Protein AF-A0AB37XQC9-F1 (afdb_monomer)

Foldseek 3Di:
DVVVPQPAPPKDWADDPDPPDDIDIDHDDDQPVVVDDDDDDQDPPPLLVLLQVQKDFLVRCCSRHVDDSVVVVVVLVVCVVVVQWDWDDDPVHIMIGGPDHHDDDD

Solvent-accessible surface area (backbone atoms only — not comparable to full-atom values): 6743 Å² total; per-residue (Å²): 92,79,92,72,70,59,88,58,83,57,63,50,76,47,73,57,93,51,86,87,52,82,60,51,77,46,78,52,92,72,66,72,76,80,78,55,89,88,74,83,73,81,71,71,57,68,68,58,46,39,20,54,62,37,56,45,44,61,67,59,50,40,66,69,65,70,51,59,67,71,58,51,52,51,54,53,51,53,39,37,75,69,61,44,33,43,83,45,83,51,98,91,45,59,33,42,32,37,68,51,77,72,57,80,83,129

Sequence (106 aa):
AREMEIEQAPSLVFFSEDVHEEGLKVEGLYPYHIYTPIEKNLPPKLETYIQQQQLVTMEELLTIYEWPEKLLNKELKKLAIQQKIEKLKYPDGDFWKSKMPKIKSK

Mean predicted aligned error: 8.2 Å

Structure (mmCIF, N/CA/C/O backbone):
data_AF-A0AB37XQC9-F1
#
_entry.id   AF-A0AB37XQC9-F1
#
loop_
_atom_site.group_PDB
_atom_site.id
_atom_site.type_symbol
_atom_site.label_atom_id
_atom_site.label_alt_id
_atom_site.label_comp_id
_atom_site.label_asym_id
_atom_site.label_entity_id
_atom_site.label_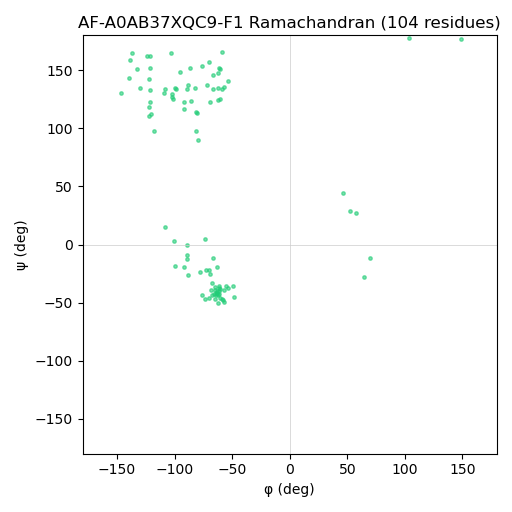seq_id
_atom_site.pdbx_PDB_ins_code
_atom_site.Cartn_x
_atom_site.Cartn_y
_atom_site.Cartn_z
_atom_site.occupancy
_atom_site.B_iso_or_equiv
_atom_site.auth_seq_id
_atom_site.auth_comp_id
_atom_site.auth_asym_id
_atom_site.auth_atom_id
_atom_site.pdbx_PDB_model_num
ATOM 1 N N . ALA A 1 1 ? 17.678 13.476 -19.747 1.00 63.25 1 ALA A N 1
ATOM 2 C CA . ALA A 1 1 ? 16.644 13.368 -20.800 1.00 63.25 1 ALA A CA 1
ATOM 3 C C . ALA A 1 1 ? 17.272 13.341 -22.188 1.00 63.25 1 ALA A C 1
ATOM 5 O O . ALA A 1 1 ? 17.227 12.295 -22.808 1.00 63.25 1 ALA A O 1
ATOM 6 N N . ARG A 1 2 ? 17.922 14.426 -22.644 1.00 76.94 2 ARG A N 1
ATOM 7 C CA . ARG A 1 2 ? 18.534 14.493 -23.987 1.00 76.94 2 ARG A CA 1
ATOM 8 C C . ARG A 1 2 ? 19.648 13.463 -24.229 1.00 76.94 2 ARG A C 1
ATOM 10 O O . ARG A 1 2 ? 19.725 12.919 -25.312 1.00 76.94 2 ARG A O 1
ATOM 17 N N . GLU A 1 3 ? 20.459 13.182 -23.212 1.00 78.56 3 GLU A N 1
ATOM 18 C CA . GLU A 1 3 ? 21.549 12.190 -23.263 1.00 78.56 3 GLU A CA 1
ATOM 19 C C . GLU A 1 3 ? 21.060 10.732 -23.325 1.00 78.56 3 GLU A C 1
ATOM 21 O O . GLU A 1 3 ? 21.780 9.868 -23.793 1.00 78.56 3 GLU A O 1
ATOM 26 N N . MET A 1 4 ? 19.822 10.468 -22.892 1.00 79.12 4 MET A N 1
ATOM 27 C CA . MET A 1 4 ? 19.174 9.148 -22.959 1.00 79.12 4 MET A CA 1
ATOM 28 C C . MET A 1 4 ? 18.054 9.113 -24.011 1.00 79.12 4 MET A C 1
ATOM 30 O O . MET A 1 4 ? 17.186 8.246 -23.953 1.00 79.12 4 MET A O 1
ATOM 34 N N . GLU A 1 5 ? 18.024 10.109 -24.906 1.00 82.62 5 GLU A N 1
ATOM 35 C CA . GLU A 1 5 ? 17.041 10.250 -25.991 1.00 82.62 5 GLU A CA 1
ATOM 36 C C . GLU A 1 5 ? 15.589 10.016 -25.538 1.00 82.62 5 GLU A C 1
ATOM 38 O O . GLU A 1 5 ? 14.831 9.278 -26.161 1.00 82.62 5 GLU A O 1
ATOM 43 N N . ILE A 1 6 ? 15.206 10.593 -24.394 1.00 81.75 6 ILE A N 1
ATOM 44 C CA . ILE A 1 6 ? 13.841 10.474 -23.864 1.00 81.75 6 ILE A CA 1
ATOM 45 C C . ILE A 1 6 ? 12.942 11.470 -24.601 1.00 81.75 6 ILE A C 1
ATOM 47 O O . ILE A 1 6 ? 13.093 12.681 -24.406 1.00 81.75 6 ILE A O 1
ATOM 51 N N . GLU A 1 7 ? 11.995 10.966 -25.394 1.00 85.25 7 GLU A N 1
ATOM 52 C CA . GLU A 1 7 ? 11.051 11.797 -26.162 1.00 85.25 7 GLU A CA 1
ATOM 53 C C . GLU A 1 7 ? 9.671 11.917 -25.495 1.00 85.25 7 GLU A C 1
ATOM 55 O O . GLU A 1 7 ? 8.917 12.848 -25.781 1.00 85.25 7 GLU A O 1
ATOM 60 N N . GLN A 1 8 ? 9.347 11.006 -24.570 1.00 80.25 8 GLN A N 1
ATOM 61 C CA . GLN A 1 8 ? 8.036 10.914 -23.918 1.00 80.25 8 GLN A CA 1
ATOM 62 C C . GLN A 1 8 ? 8.158 10.763 -22.394 1.00 80.25 8 GLN A C 1
ATOM 64 O O . GLN A 1 8 ? 9.131 10.210 -21.879 1.00 80.25 8 GLN A O 1
ATOM 69 N N . ALA A 1 9 ? 7.163 11.254 -21.650 1.00 81.06 9 ALA A N 1
ATOM 70 C CA . ALA A 1 9 ? 7.076 11.115 -20.195 1.00 81.06 9 ALA A CA 1
ATOM 71 C C . ALA A 1 9 ? 5.767 10.406 -19.794 1.00 81.06 9 ALA A C 1
ATOM 73 O O . ALA A 1 9 ? 4.728 10.706 -20.385 1.00 81.06 9 ALA A O 1
ATOM 74 N N . PRO A 1 10 ? 5.775 9.531 -18.769 1.00 87.19 10 PRO A N 1
ATOM 75 C 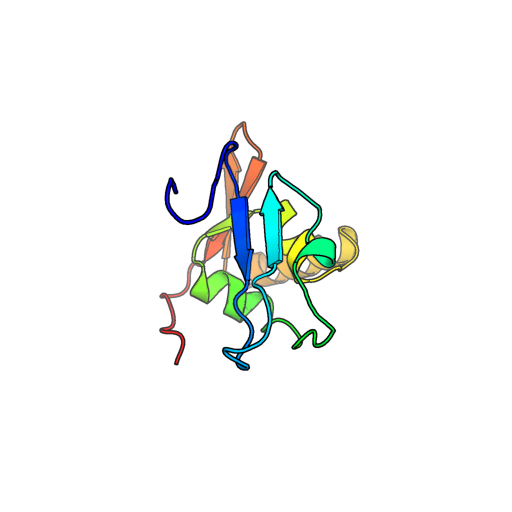CA . PRO A 1 10 ? 6.934 9.074 -17.993 1.00 87.19 10 PRO A CA 1
ATOM 76 C C . PRO A 1 10 ? 7.797 8.053 -18.759 1.00 87.19 10 PRO A C 1
ATOM 78 O O . PRO A 1 10 ? 7.290 7.341 -19.619 1.00 87.19 10 PRO A O 1
ATOM 81 N N . SER A 1 11 ? 9.089 7.973 -18.426 1.00 84.38 11 SER A N 1
ATOM 82 C CA . SER A 1 11 ? 10.040 7.011 -19.008 1.00 84.38 11 SER A CA 1
ATOM 83 C C . SER A 1 11 ? 10.979 6.453 -17.939 1.00 84.38 11 SER A C 1
ATOM 85 O O . SER A 1 11 ? 11.390 7.191 -17.040 1.00 84.38 11 SER A O 1
ATOM 87 N N . LEU A 1 12 ? 11.323 5.167 -18.048 1.00 83.81 12 LEU A N 1
ATOM 88 C CA . LEU A 1 12 ? 12.232 4.452 -17.150 1.00 83.81 12 LEU A CA 1
ATOM 89 C C . LEU A 1 12 ? 13.419 3.894 -17.945 1.00 83.81 12 LEU A C 1
ATOM 91 O O . LEU A 1 12 ? 13.227 3.290 -18.998 1.00 83.81 12 LEU A O 1
ATOM 95 N N . VAL A 1 13 ? 14.638 4.096 -17.445 1.00 85.06 13 VAL A N 1
ATOM 96 C CA . VAL A 1 13 ? 15.875 3.596 -18.063 1.00 85.06 13 VAL A CA 1
ATOM 97 C C . VAL A 1 13 ? 16.586 2.692 -17.059 1.00 85.06 13 VAL A C 1
ATOM 99 O O . VAL A 1 13 ? 16.867 3.123 -15.941 1.00 85.06 13 VAL A O 1
ATOM 102 N N . PHE A 1 14 ? 16.844 1.445 -17.448 1.00 82.38 14 PHE A N 1
ATOM 103 C CA . PHE A 1 14 ? 17.585 0.458 -16.668 1.00 82.38 14 PHE A CA 1
ATOM 104 C C . PHE A 1 14 ? 19.027 0.389 -17.169 1.00 82.38 14 PHE A C 1
ATOM 106 O O . PHE A 1 14 ? 19.261 0.301 -18.373 1.00 82.38 14 PHE A O 1
ATO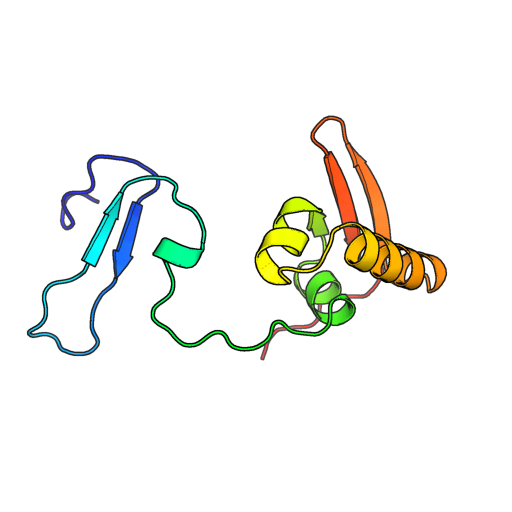M 113 N N . PHE A 1 15 ? 19.983 0.380 -16.245 1.00 81.62 15 PHE A N 1
ATOM 114 C CA . PHE A 1 15 ? 21.394 0.132 -16.536 1.00 81.62 15 PHE A CA 1
ATOM 115 C C . PHE A 1 15 ? 21.769 -1.242 -15.994 1.00 81.62 15 PHE A C 1
ATOM 117 O O . PHE A 1 15 ? 21.402 -1.565 -14.863 1.00 81.62 15 PHE A O 1
ATOM 124 N N . SER A 1 16 ? 22.464 -2.040 -16.803 1.00 76.19 16 SER A N 1
ATOM 125 C CA . SER A 1 16 ? 23.057 -3.295 -16.340 1.00 76.19 16 SER A CA 1
ATOM 126 C C . SER A 1 16 ? 24.232 -3.009 -15.399 1.00 76.19 16 SER A C 1
ATOM 128 O O . SER A 1 16 ? 24.827 -1.929 -15.438 1.00 76.19 16 SER A O 1
ATOM 130 N N . GLU A 1 17 ? 24.565 -3.977 -14.545 1.00 78.56 17 GLU A N 1
ATOM 131 C CA . GLU A 1 17 ? 25.820 -3.942 -13.781 1.00 78.56 17 GLU A CA 1
ATOM 132 C C . GLU A 1 17 ? 27.037 -4.149 -14.699 1.00 78.56 17 GLU A C 1
ATOM 134 O O . GLU A 1 17 ? 28.130 -3.673 -14.384 1.00 78.56 17 GLU A O 1
ATOM 139 N N . ASP A 1 18 ? 26.849 -4.813 -15.846 1.00 81.00 18 ASP A N 1
ATOM 140 C CA . ASP A 1 18 ? 27.867 -4.910 -16.887 1.00 81.00 18 ASP A CA 1
ATOM 141 C C . ASP A 1 18 ? 27.871 -3.638 -17.746 1.00 81.00 18 ASP A C 1
ATOM 143 O O . ASP A 1 18 ? 26.930 -3.343 -18.482 1.00 81.00 18 ASP A O 1
ATOM 147 N N . VAL A 1 19 ? 28.971 -2.887 -17.676 1.00 77.69 19 VAL A N 1
ATOM 148 C CA . VAL A 1 19 ? 29.186 -1.644 -18.436 1.00 77.69 19 VAL A CA 1
ATOM 149 C C . VAL A 1 19 ? 29.291 -1.860 -19.949 1.00 77.69 19 VAL A C 1
ATOM 151 O O . VAL A 1 19 ? 29.295 -0.886 -20.704 1.00 77.69 19 VAL A O 1
ATOM 154 N N . HIS A 1 20 ? 29.420 -3.110 -20.396 1.00 81.12 20 HIS A N 1
ATOM 155 C CA . HIS A 1 20 ? 29.424 -3.477 -21.808 1.00 81.12 20 HIS A CA 1
ATOM 156 C C . HIS A 1 20 ? 28.024 -3.772 -22.359 1.00 81.12 20 HIS A C 1
ATOM 158 O O . HIS A 1 20 ? 27.873 -3.852 -23.580 1.00 81.12 20 HIS A O 1
ATOM 164 N N . GLU A 1 21 ? 27.012 -3.914 -21.500 1.00 80.69 21 GLU A N 1
ATOM 165 C CA . GLU A 1 21 ? 25.625 -4.097 -21.921 1.00 80.69 21 GLU A CA 1
ATOM 166 C C . GLU A 1 21 ? 24.914 -2.752 -22.111 1.00 80.69 21 GLU A C 1
ATOM 168 O O . GLU A 1 21 ? 25.042 -1.817 -21.318 1.00 80.69 21 GLU A O 1
ATOM 173 N N . GLU A 1 22 ? 24.135 -2.655 -23.188 1.00 77.56 22 GLU A N 1
ATOM 174 C CA . GLU A 1 22 ? 23.337 -1.469 -23.483 1.00 77.56 22 GLU A CA 1
ATOM 175 C C . GLU A 1 22 ? 22.149 -1.365 -22.510 1.00 77.56 22 GLU A C 1
ATOM 177 O O . GLU A 1 22 ? 21.489 -2.356 -22.192 1.00 77.56 22 GLU A O 1
ATOM 182 N N . GLY A 1 23 ? 21.877 -0.153 -22.015 1.00 74.75 23 GLY A N 1
ATOM 183 C CA . GLY A 1 23 ? 20.769 0.093 -21.093 1.00 74.75 23 GLY A CA 1
ATOM 184 C C . GLY A 1 23 ? 19.399 -0.113 -21.752 1.00 74.75 23 GLY A C 1
ATOM 185 O O . GLY A 1 23 ? 19.198 0.201 -22.923 1.00 74.75 23 GLY A O 1
ATOM 186 N N . LEU A 1 24 ? 18.420 -0.596 -20.986 1.00 83.06 24 LEU A N 1
ATOM 187 C CA . LEU A 1 24 ? 17.051 -0.811 -21.463 1.00 83.06 24 LEU A CA 1
ATOM 188 C C . LEU A 1 24 ? 16.188 0.431 -21.195 1.00 83.06 24 LEU A C 1
ATOM 190 O O . LEU A 1 24 ? 16.019 0.830 -20.043 1.00 83.06 24 LEU A O 1
ATOM 194 N N . LYS A 1 25 ? 15.579 1.015 -22.235 1.00 84.38 25 LYS A N 1
ATOM 195 C CA . LYS A 1 25 ? 14.621 2.133 -22.121 1.00 84.38 25 LYS A CA 1
ATOM 196 C C . LYS A 1 25 ? 13.177 1.646 -22.281 1.00 84.38 25 LYS A C 1
ATOM 198 O O . LYS A 1 25 ? 12.847 0.991 -23.266 1.00 84.38 25 LYS A O 1
ATOM 203 N N . VAL A 1 26 ? 12.304 2.030 -21.351 1.00 82.00 26 VAL A N 1
ATOM 204 C CA . VAL A 1 26 ? 10.852 1.806 -21.408 1.00 82.00 26 VAL A CA 1
ATOM 205 C C . VAL A 1 26 ? 10.139 3.158 -21.367 1.00 82.00 26 VAL A C 1
ATOM 207 O O . VAL A 1 26 ? 10.172 3.850 -20.349 1.00 82.00 26 VAL A O 1
ATOM 210 N N . GLU A 1 27 ? 9.492 3.537 -22.472 1.00 83.75 27 GLU A N 1
ATOM 211 C CA . GLU A 1 27 ? 8.754 4.804 -22.597 1.00 83.75 27 GLU A CA 1
ATOM 212 C C . GLU A 1 27 ? 7.241 4.594 -22.464 1.00 83.75 27 GLU A C 1
ATOM 214 O O . GLU A 1 27 ? 6.652 3.800 -23.202 1.00 83.75 27 GLU A O 1
ATOM 219 N N . GLY A 1 28 ? 6.603 5.341 -21.561 1.00 81.69 28 GLY A N 1
ATOM 220 C CA . GLY A 1 28 ? 5.166 5.278 -21.302 1.00 81.69 28 GLY A CA 1
ATOM 221 C C . GLY A 1 28 ? 4.786 4.526 -20.020 1.00 81.69 28 GLY A C 1
ATOM 222 O O . GLY A 1 28 ? 5.626 4.010 -19.278 1.00 81.69 28 GLY A O 1
ATOM 223 N N . LEU A 1 29 ? 3.479 4.501 -19.746 1.00 82.38 29 LEU A N 1
ATOM 224 C CA . LEU A 1 29 ? 2.880 3.825 -18.594 1.00 82.38 29 LEU A CA 1
ATOM 225 C C . LEU A 1 29 ? 2.479 2.398 -18.968 1.00 82.38 29 LEU A C 1
ATOM 227 O O . LEU A 1 29 ? 1.576 2.199 -19.780 1.00 82.38 29 LEU A O 1
ATOM 231 N N . TYR A 1 30 ? 3.107 1.416 -18.329 1.00 82.38 30 TYR A N 1
ATOM 232 C CA . TYR A 1 30 ? 2.790 0.003 -18.504 1.00 82.38 30 TYR A CA 1
ATOM 233 C C . TYR A 1 30 ? 2.397 -0.654 -17.179 1.00 82.38 30 TYR A C 1
ATOM 235 O O . TYR A 1 30 ? 2.676 -0.124 -16.103 1.00 82.38 30 TYR A O 1
ATOM 243 N N . PRO A 1 31 ? 1.744 -1.825 -17.222 1.00 78.12 31 PRO A N 1
ATOM 244 C CA . PRO A 1 31 ? 1.504 -2.606 -16.019 1.00 78.12 31 PRO A CA 1
ATOM 245 C C . PRO A 1 31 ? 2.815 -3.020 -15.334 1.00 78.12 31 PRO A C 1
ATOM 247 O O . PRO A 1 31 ? 3.827 -3.263 -15.990 1.00 78.12 31 PRO A O 1
ATOM 250 N N . TYR A 1 32 ? 2.765 -3.191 -14.010 1.00 75.62 32 TYR A N 1
ATOM 251 C CA . TYR A 1 32 ? 3.930 -3.475 -13.158 1.00 75.62 32 TYR A CA 1
ATOM 252 C C . TYR A 1 32 ? 4.842 -4.616 -13.653 1.00 75.62 32 TYR A C 1
ATOM 254 O O . TYR A 1 32 ? 6.063 -4.535 -13.530 1.00 75.62 32 TYR A O 1
ATOM 262 N N . HIS A 1 33 ? 4.267 -5.666 -14.248 1.00 72.75 33 HIS A N 1
ATOM 263 C CA . HIS A 1 33 ? 5.020 -6.833 -14.717 1.00 72.75 33 HIS A CA 1
ATOM 264 C C . HIS A 1 33 ? 6.030 -6.517 -15.833 1.00 72.75 33 HIS A C 1
ATOM 266 O O . HIS A 1 33 ? 6.963 -7.286 -16.026 1.00 72.75 33 HIS A O 1
ATOM 272 N N . ILE A 1 34 ? 5.879 -5.395 -16.544 1.00 76.50 34 ILE A N 1
ATOM 273 C CA . ILE A 1 34 ? 6.844 -4.952 -17.562 1.00 76.50 34 ILE A CA 1
ATOM 274 C C . ILE A 1 34 ? 8.138 -4.421 -16.922 1.00 76.50 34 ILE A C 1
ATOM 276 O O . ILE A 1 34 ? 9.189 -4.437 -17.554 1.00 76.50 34 ILE A O 1
ATOM 280 N N . TYR A 1 35 ? 8.092 -3.998 -15.656 1.00 72.69 35 TYR A N 1
ATOM 281 C CA . TYR A 1 35 ? 9.216 -3.346 -14.978 1.00 72.69 35 TYR A CA 1
ATOM 282 C C . TYR A 1 35 ? 10.028 -4.264 -14.051 1.00 72.69 35 TYR A C 1
ATOM 284 O O . TYR A 1 35 ? 10.931 -3.778 -13.374 1.00 72.69 35 TYR A O 1
ATOM 292 N N . THR A 1 36 ? 9.719 -5.563 -13.959 1.00 66.19 36 THR A N 1
ATOM 293 C CA . THR A 1 36 ? 10.348 -6.460 -12.971 1.00 66.19 36 THR A CA 1
ATOM 294 C C . THR A 1 36 ? 11.050 -7.666 -13.601 1.00 66.19 36 THR A C 1
ATOM 296 O O . THR A 1 36 ? 10.382 -8.595 -14.059 1.00 66.19 36 THR A O 1
ATOM 299 N N . PRO A 1 37 ? 12.398 -7.724 -13.563 1.00 57.12 37 PRO A N 1
ATOM 300 C CA . PRO A 1 37 ? 13.135 -8.933 -13.888 1.00 57.12 37 PRO A CA 1
ATOM 301 C C . PRO A 1 37 ? 13.111 -9.893 -12.679 1.00 57.12 37 PRO A C 1
ATOM 303 O O . PRO A 1 37 ? 13.945 -9.856 -11.787 1.00 57.12 37 PRO A O 1
ATOM 306 N N . ILE A 1 38 ? 12.097 -10.757 -12.652 1.00 59.78 38 ILE A N 1
ATOM 307 C CA . ILE A 1 38 ? 12.139 -12.151 -12.162 1.00 59.78 38 ILE A CA 1
ATOM 308 C C . ILE A 1 38 ? 12.300 -12.441 -10.639 1.00 59.78 38 ILE A C 1
ATOM 310 O O . ILE A 1 38 ? 11.932 -13.543 -10.240 1.00 59.78 38 ILE A O 1
ATOM 314 N N . GLU A 1 39 ? 12.632 -11.517 -9.729 1.00 56.56 39 GLU A N 1
ATOM 315 C CA . GLU A 1 39 ? 12.579 -11.811 -8.268 1.00 56.56 39 GLU A CA 1
ATOM 316 C C . GLU A 1 39 ? 11.591 -10.930 -7.480 1.00 56.56 39 GLU A C 1
ATOM 318 O O . GLU A 1 39 ? 11.885 -9.811 -7.059 1.00 56.56 39 GLU A O 1
ATOM 323 N N . LYS A 1 40 ? 10.382 -11.460 -7.234 1.00 62.94 40 LYS A N 1
ATOM 324 C CA . LYS A 1 40 ? 9.384 -10.838 -6.348 1.00 62.94 40 LYS A CA 1
ATOM 325 C C . LYS A 1 40 ? 9.704 -11.170 -4.887 1.00 62.94 40 LYS A C 1
ATOM 327 O O . LYS A 1 40 ? 9.306 -12.220 -4.383 1.00 62.94 40 LYS A O 1
ATOM 332 N N . ASN A 1 41 ? 10.366 -10.262 -4.173 1.00 74.44 41 ASN A N 1
ATOM 333 C CA . ASN A 1 41 ? 10.358 -10.316 -2.711 1.00 74.44 41 ASN A CA 1
ATOM 334 C C . ASN A 1 41 ? 8.921 -10.128 -2.207 1.00 74.44 41 ASN A C 1
ATOM 336 O O . ASN A 1 41 ? 8.203 -9.247 -2.683 1.00 74.44 41 ASN A O 1
ATOM 340 N N . LEU A 1 42 ? 8.492 -10.953 -1.246 1.00 81.44 42 LEU A N 1
ATOM 341 C CA . LEU A 1 42 ? 7.158 -10.814 -0.663 1.00 81.44 42 LEU A CA 1
ATOM 342 C C . LEU A 1 42 ? 7.009 -9.416 -0.041 1.00 81.44 42 LEU A C 1
ATOM 344 O O . LEU A 1 42 ? 7.902 -8.989 0.702 1.00 81.44 42 LEU A O 1
ATOM 348 N N . PRO A 1 43 ? 5.891 -8.708 -0.294 1.00 88.56 43 PRO A N 1
ATOM 349 C CA . PRO A 1 43 ? 5.670 -7.407 0.312 1.00 88.56 43 PRO A CA 1
ATOM 350 C C . PRO A 1 43 ? 5.626 -7.540 1.843 1.00 88.56 43 PRO A C 1
ATOM 352 O O . PRO A 1 43 ? 5.239 -8.589 2.376 1.00 88.56 43 PRO A O 1
ATOM 355 N N . PRO A 1 44 ? 5.993 -6.482 2.589 1.00 92.94 44 PRO A N 1
ATOM 356 C CA . PRO A 1 44 ? 5.869 -6.488 4.042 1.00 92.94 44 PRO A CA 1
ATOM 357 C C . PRO A 1 44 ? 4.409 -6.708 4.454 1.00 92.94 44 PRO A C 1
ATOM 359 O O . PRO A 1 44 ? 3.480 -6.555 3.662 1.00 92.94 44 PRO A O 1
ATOM 362 N N . LYS A 1 45 ? 4.167 -7.029 5.729 1.00 95.50 45 LYS A N 1
ATOM 363 C CA . LYS A 1 45 ? 2.793 -7.139 6.248 1.00 95.50 45 LYS A CA 1
ATOM 364 C C . LYS A 1 45 ? 2.012 -5.853 5.957 1.00 95.50 45 LYS A C 1
ATOM 366 O O . LYS A 1 45 ? 2.554 -4.767 6.145 1.00 95.50 45 LYS A O 1
ATOM 371 N N . LEU A 1 46 ? 0.735 -5.985 5.589 1.00 96.88 46 LEU A N 1
ATOM 372 C CA . LEU A 1 46 ? -0.144 -4.860 5.236 1.00 96.88 46 LEU A CA 1
ATOM 373 C C . LEU A 1 46 ? -0.091 -3.715 6.257 1.00 96.88 46 LEU A C 1
ATOM 375 O O . LEU A 1 46 ? 0.064 -2.555 5.900 1.00 96.88 46 LEU A O 1
ATOM 379 N N . GLU A 1 47 ? -0.151 -4.050 7.544 1.00 96.94 47 GLU A N 1
ATOM 380 C CA . GLU A 1 47 ? -0.029 -3.081 8.635 1.00 96.94 47 GLU A CA 1
ATOM 381 C C . GLU A 1 47 ? 1.294 -2.303 8.596 1.00 96.94 47 GLU A C 1
ATOM 383 O O . GLU A 1 47 ? 1.297 -1.079 8.697 1.00 96.94 47 GLU A O 1
ATOM 388 N N . THR A 1 48 ? 2.412 -3.012 8.431 1.00 96.25 48 THR A N 1
ATOM 389 C CA . THR A 1 48 ? 3.750 -2.415 8.365 1.00 96.25 48 THR A CA 1
ATOM 390 C C . THR A 1 48 ? 3.878 -1.509 7.149 1.00 96.25 48 THR A C 1
ATOM 392 O O . THR A 1 48 ? 4.412 -0.410 7.271 1.00 96.25 48 THR A O 1
ATOM 395 N N . TYR A 1 49 ? 3.344 -1.933 6.004 1.00 96.25 49 TYR A N 1
ATOM 396 C CA . TYR A 1 49 ? 3.356 -1.131 4.787 1.00 96.25 4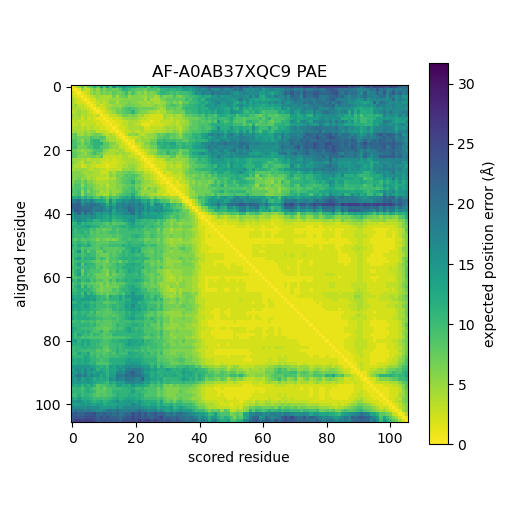9 TYR A CA 1
ATOM 397 C C . TYR A 1 49 ? 2.581 0.178 4.956 1.00 96.25 49 TYR A C 1
ATOM 399 O O . TYR A 1 49 ? 3.126 1.257 4.726 1.00 96.25 49 TYR A O 1
ATOM 407 N N . ILE A 1 50 ? 1.342 0.105 5.456 1.00 96.88 50 ILE A N 1
ATOM 408 C CA . ILE A 1 50 ? 0.513 1.295 5.701 1.00 96.88 50 ILE A CA 1
ATOM 409 C C . ILE A 1 50 ? 1.184 2.215 6.729 1.00 96.88 50 ILE A C 1
ATOM 411 O O . ILE A 1 50 ? 1.143 3.436 6.592 1.00 96.88 50 ILE A O 1
ATOM 415 N N . GLN A 1 51 ? 1.865 1.657 7.732 1.00 97.19 51 GLN A N 1
ATOM 416 C CA . GLN A 1 51 ? 2.641 2.444 8.688 1.00 97.19 51 GLN A CA 1
ATOM 417 C C . GLN A 1 51 ? 3.866 3.124 8.058 1.00 97.19 51 GLN A C 1
ATOM 419 O O . GLN A 1 51 ? 4.245 4.215 8.480 1.00 97.19 51 GLN A O 1
ATOM 424 N N . GLN A 1 52 ? 4.504 2.521 7.061 1.00 95.44 52 GLN A N 1
ATOM 425 C CA . GLN A 1 52 ? 5.630 3.135 6.355 1.00 95.44 52 GLN A CA 1
ATOM 426 C C . GLN A 1 52 ? 5.159 4.253 5.417 1.00 95.44 52 GLN A C 1
ATOM 428 O O . GLN A 1 52 ? 5.711 5.357 5.454 1.00 95.44 52 GLN A O 1
ATOM 433 N N . GLN A 1 53 ? 4.110 4.001 4.630 1.00 95.69 53 GLN A N 1
ATOM 434 C CA . GLN A 1 53 ? 3.590 4.974 3.664 1.00 95.69 53 GLN A CA 1
ATOM 435 C C . GLN A 1 53 ? 2.737 6.071 4.304 1.00 95.69 53 GLN A C 1
ATOM 437 O O . GLN A 1 53 ? 2.655 7.173 3.773 1.00 95.69 53 GLN A O 1
ATOM 442 N N . GLN A 1 54 ? 2.163 5.813 5.484 1.00 97.06 54 GLN A N 1
ATOM 443 C CA . GLN A 1 54 ? 1.252 6.686 6.240 1.00 97.06 54 GLN A CA 1
ATOM 444 C C . GLN A 1 54 ? -0.096 6.972 5.568 1.00 97.06 54 GLN A C 1
ATOM 446 O O . GLN 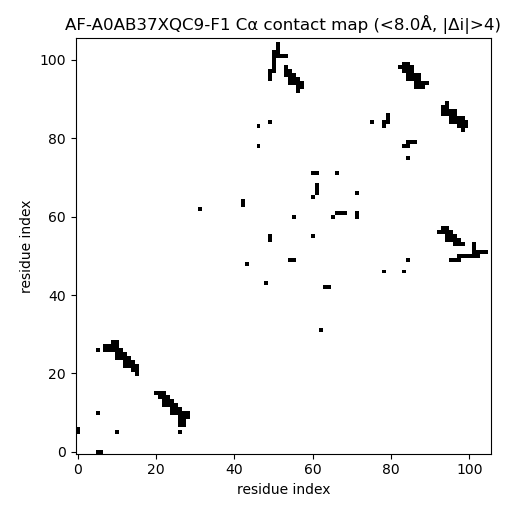A 1 54 ? -1.071 7.195 6.287 1.00 97.06 54 GLN A O 1
ATOM 451 N N . LEU A 1 55 ? -0.179 6.940 4.242 1.00 96.19 55 LEU A N 1
ATOM 452 C CA . LEU A 1 55 ? -1.398 7.088 3.459 1.00 96.19 55 LEU A CA 1
ATOM 453 C C . LEU A 1 55 ? -1.282 6.215 2.208 1.00 96.19 55 LEU A C 1
ATOM 455 O O . LEU A 1 55 ? -0.269 6.297 1.525 1.00 96.19 55 LEU A O 1
ATOM 459 N N . VAL A 1 56 ? -2.297 5.400 1.929 1.00 96.81 56 VAL A N 1
ATOM 460 C CA . VAL A 1 56 ? -2.325 4.502 0.760 1.00 96.81 56 VAL A CA 1
ATOM 461 C C . VAL A 1 56 ? -3.699 4.481 0.101 1.00 96.81 56 VAL A C 1
ATOM 463 O O . VAL A 1 56 ? -4.707 4.785 0.756 1.00 96.81 56 VAL A O 1
ATOM 466 N N . THR A 1 57 ? -3.748 4.071 -1.166 1.00 95.81 57 THR A N 1
ATOM 467 C CA . THR A 1 57 ? -5.000 3.838 -1.910 1.00 95.81 57 THR A CA 1
ATOM 468 C C . THR A 1 57 ? -5.329 2.350 -2.028 1.00 95.81 57 THR A C 1
ATOM 470 O O . THR A 1 57 ? -4.486 1.480 -1.815 1.00 95.81 57 THR A O 1
ATOM 473 N N . MET A 1 58 ? -6.577 2.033 -2.390 1.00 94.31 58 MET A N 1
ATOM 474 C CA . MET A 1 58 ? -6.971 0.646 -2.674 1.00 94.31 58 MET A CA 1
ATOM 475 C C . MET A 1 58 ? -6.203 0.072 -3.874 1.00 94.31 58 MET A C 1
ATOM 477 O O . MET A 1 58 ? -5.779 -1.078 -3.841 1.00 94.31 58 MET A O 1
ATOM 481 N N . GLU A 1 59 ? -6.030 0.875 -4.925 1.00 92.62 59 GLU A N 1
ATOM 482 C CA . GLU A 1 59 ? -5.377 0.480 -6.178 1.00 92.62 59 GLU A CA 1
ATOM 483 C C . G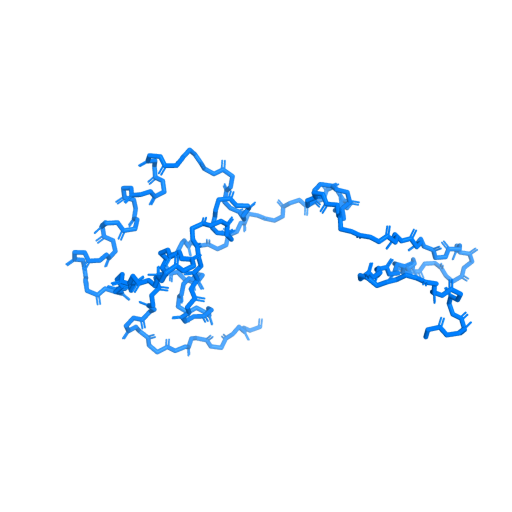LU A 1 59 ? -3.899 0.128 -5.974 1.00 92.62 59 GLU A C 1
ATOM 485 O O . GLU A 1 59 ? -3.428 -0.908 -6.449 1.00 92.62 59 GLU A O 1
ATOM 490 N N . GLU A 1 60 ? -3.188 0.943 -5.193 1.00 92.94 60 GLU A N 1
ATOM 491 C CA . GLU A 1 60 ? -1.807 0.688 -4.784 1.00 92.94 60 GLU A CA 1
ATOM 492 C C . GLU A 1 60 ? -1.693 -0.658 -4.054 1.00 92.94 60 GLU A C 1
ATOM 494 O O . GLU A 1 60 ? -0.883 -1.512 -4.417 1.00 92.94 60 GLU A O 1
ATOM 499 N N . LEU A 1 61 ? -2.559 -0.892 -3.064 1.00 94.88 61 LEU A N 1
ATOM 500 C CA . LEU A 1 61 ? -2.554 -2.130 -2.288 1.00 94.88 61 LEU A CA 1
ATOM 501 C C . LEU A 1 61 ? -2.902 -3.366 -3.132 1.00 94.88 61 LEU A C 1
ATOM 503 O O . LEU A 1 61 ? -2.289 -4.417 -2.947 1.00 94.88 61 LEU A O 1
ATOM 507 N N . LEU A 1 62 ? -3.859 -3.263 -4.057 1.00 93.38 62 LEU A N 1
ATOM 508 C CA . LEU A 1 62 ? -4.195 -4.356 -4.977 1.00 93.38 62 LEU A CA 1
ATOM 509 C C . LEU A 1 62 ? -3.015 -4.706 -5.887 1.00 93.38 62 LEU A C 1
ATOM 511 O O . LEU A 1 62 ? -2.749 -5.887 -6.106 1.00 93.38 62 LEU A O 1
ATOM 515 N N . THR A 1 63 ? -2.294 -3.690 -6.360 1.00 90.31 63 THR A N 1
ATOM 516 C CA . THR A 1 63 ? -1.120 -3.859 -7.225 1.00 90.31 63 THR A CA 1
ATOM 517 C C . THR A 1 63 ? 0.038 -4.522 -6.480 1.00 90.31 63 THR A C 1
ATOM 519 O O . THR A 1 63 ? 0.673 -5.426 -7.010 1.00 90.31 63 THR A O 1
ATOM 522 N N . ILE A 1 64 ? 0.302 -4.108 -5.238 1.00 91.56 64 ILE A N 1
ATOM 523 C CA . ILE A 1 64 ? 1.447 -4.597 -4.454 1.00 91.56 64 ILE A CA 1
ATOM 524 C C . ILE A 1 64 ? 1.214 -6.003 -3.902 1.00 91.56 64 ILE A C 1
ATOM 526 O O . ILE A 1 64 ? 2.123 -6.831 -3.904 1.00 91.56 64 ILE A O 1
ATOM 530 N N . TYR A 1 65 ? 0.018 -6.263 -3.370 1.00 92.25 65 TYR A N 1
ATOM 531 C CA . TYR A 1 65 ? -0.272 -7.519 -2.680 1.00 92.25 65 TYR A CA 1
ATOM 532 C C . TYR A 1 65 ? -0.851 -8.594 -3.598 1.00 92.25 65 TYR A C 1
ATOM 534 O O . TYR A 1 65 ? -0.827 -9.764 -3.222 1.00 92.25 65 TYR A O 1
ATOM 542 N N . GLU A 1 66 ? -1.393 -8.219 -4.763 1.00 91.19 66 GLU A N 1
ATOM 543 C CA . GLU A 1 66 ? -2.039 -9.135 -5.717 1.00 91.19 66 GLU A CA 1
ATOM 544 C C . GLU A 1 66 ? -3.135 -10.009 -5.054 1.00 91.19 66 GLU A C 1
ATOM 546 O O . GLU A 1 66 ? -3.415 -11.137 -5.459 1.00 91.19 66 GLU A O 1
ATOM 551 N N . TRP A 1 67 ? -3.770 -9.499 -3.989 1.00 93.69 67 TRP A N 1
ATOM 552 C CA . TRP A 1 67 ? -4.829 -10.197 -3.256 1.00 93.69 67 TRP A CA 1
ATOM 553 C C . TRP A 1 67 ? -6.206 -9.964 -3.883 1.00 93.69 67 TRP A C 1
ATOM 555 O O . TRP A 1 67 ? -6.477 -8.875 -4.393 1.00 93.69 67 TRP A O 1
ATOM 565 N N . PRO A 1 68 ? -7.151 -10.916 -3.741 1.00 96.25 68 PRO A N 1
ATOM 566 C CA . PRO A 1 68 ? -8.547 -10.659 -4.060 1.00 96.25 68 PRO A CA 1
ATOM 567 C C . PRO A 1 68 ? -9.084 -9.470 -3.258 1.00 96.25 68 PRO A C 1
ATOM 569 O O . PRO A 1 68 ? -8.921 -9.406 -2.036 1.00 96.25 68 PRO A O 1
ATOM 572 N N . GLU A 1 69 ? -9.821 -8.580 -3.918 1.00 95.75 69 GLU A N 1
ATOM 573 C CA . GLU A 1 69 ? -10.336 -7.346 -3.314 1.00 95.75 69 GLU A CA 1
ATOM 574 C C . GLU A 1 69 ? -11.129 -7.593 -2.015 1.00 95.75 69 GLU A C 1
ATOM 576 O O . GLU A 1 69 ? -11.011 -6.856 -1.035 1.00 95.75 69 GLU A O 1
ATOM 581 N N . LYS A 1 70 ? -11.906 -8.684 -1.962 1.00 96.69 70 LYS A N 1
ATOM 582 C CA . LYS A 1 70 ? -12.659 -9.098 -0.765 1.00 96.69 70 LYS A CA 1
ATOM 583 C C . LYS A 1 70 ? -11.750 -9.407 0.429 1.00 96.69 70 LYS A C 1
ATOM 585 O O . LYS A 1 70 ? -12.103 -9.073 1.561 1.00 96.69 70 LYS A O 1
ATOM 590 N N . LEU A 1 71 ? -10.606 -10.051 0.188 1.00 97.44 71 LEU A N 1
ATOM 591 C CA . LEU A 1 71 ? -9.631 -10.381 1.227 1.00 97.44 71 LEU A CA 1
ATOM 592 C C . LEU A 1 71 ? -8.944 -9.112 1.735 1.00 97.44 71 LEU A C 1
ATOM 594 O O . LEU A 1 71 ? -8.886 -8.896 2.945 1.00 97.44 71 LEU A O 1
ATOM 598 N N . LEU A 1 72 ? -8.510 -8.241 0.824 1.00 97.25 72 LEU A N 1
ATOM 599 C CA . LEU A 1 72 ? -7.875 -6.975 1.182 1.00 97.25 72 LEU A CA 1
ATOM 600 C C . LEU A 1 72 ? -8.820 -6.083 2.004 1.00 97.25 72 LEU A C 1
ATOM 602 O O . LEU A 1 72 ? -8.456 -5.608 3.079 1.00 97.25 72 LEU A O 1
ATOM 606 N N . ASN A 1 73 ? -10.080 -5.959 1.576 1.00 97.06 73 ASN A N 1
ATOM 607 C CA . ASN A 1 73 ? -11.122 -5.257 2.329 1.00 97.06 73 ASN A CA 1
ATOM 608 C C . ASN A 1 73 ? -11.321 -5.826 3.745 1.00 97.06 73 ASN A C 1
ATOM 610 O O . ASN A 1 73 ? -11.554 -5.069 4.692 1.00 97.06 73 ASN A O 1
ATOM 614 N N . LYS A 1 74 ? -11.256 -7.153 3.910 1.00 98.12 74 LYS A N 1
ATOM 615 C CA . LYS A 1 74 ? -11.377 -7.809 5.220 1.00 98.12 74 LYS A CA 1
ATOM 616 C C . LYS A 1 74 ? -10.211 -7.434 6.139 1.00 98.12 74 LYS A C 1
ATOM 618 O O . LYS A 1 74 ? -10.456 -7.065 7.289 1.00 98.12 74 LYS A O 1
ATOM 623 N N . GLU A 1 75 ? -8.977 -7.480 5.645 1.00 98.31 75 GLU A N 1
ATOM 624 C CA . GLU A 1 75 ? -7.796 -7.123 6.443 1.00 98.31 75 GLU A CA 1
ATOM 625 C C . GLU A 1 75 ? -7.754 -5.621 6.775 1.00 98.31 75 GLU A C 1
ATOM 627 O O . GLU A 1 75 ? -7.487 -5.258 7.921 1.00 98.31 75 GLU A O 1
ATOM 632 N N . LEU A 1 76 ? -8.134 -4.737 5.845 1.00 97.94 76 LEU A N 1
ATOM 633 C CA . LEU A 1 76 ? -8.250 -3.297 6.117 1.00 97.94 76 LEU A CA 1
ATOM 634 C C . LEU A 1 76 ? -9.303 -2.999 7.195 1.00 97.94 76 LEU A C 1
ATOM 636 O O . LEU A 1 76 ? -9.053 -2.222 8.118 1.00 97.94 76 LEU A O 1
ATOM 640 N N . LYS A 1 77 ? -10.469 -3.658 7.140 1.00 97.94 77 LYS A N 1
ATOM 641 C CA . LYS A 1 77 ? -11.501 -3.532 8.186 1.00 97.94 77 LYS A CA 1
ATOM 642 C C . LYS A 1 77 ? -10.992 -4.001 9.546 1.00 97.94 77 LYS A C 1
ATOM 644 O O . LYS A 1 77 ? -11.238 -3.335 10.548 1.00 97.94 77 LYS A O 1
ATOM 649 N N . LYS A 1 78 ? -10.261 -5.116 9.589 1.00 98.50 78 LYS A N 1
ATOM 650 C CA . LYS A 1 78 ? -9.646 -5.630 10.819 1.00 98.50 78 LYS A CA 1
ATOM 651 C C . LYS A 1 78 ? -8.681 -4.608 11.431 1.00 98.50 78 LYS A C 1
ATOM 653 O O . LYS A 1 78 ? -8.786 -4.329 12.622 1.00 98.50 78 LYS A O 1
ATOM 658 N N . LEU A 1 79 ? -7.805 -4.002 10.627 1.00 98.25 79 LEU A N 1
ATOM 659 C CA . LEU A 1 79 ? -6.878 -2.960 11.091 1.00 98.25 79 LEU A CA 1
ATOM 660 C C . LEU A 1 79 ? -7.602 -1.691 11.568 1.00 98.25 79 LEU A C 1
ATOM 662 O O . LEU A 1 79 ? -7.188 -1.080 12.556 1.00 98.25 79 LEU A O 1
ATOM 666 N N . ALA A 1 80 ? -8.699 -1.311 10.907 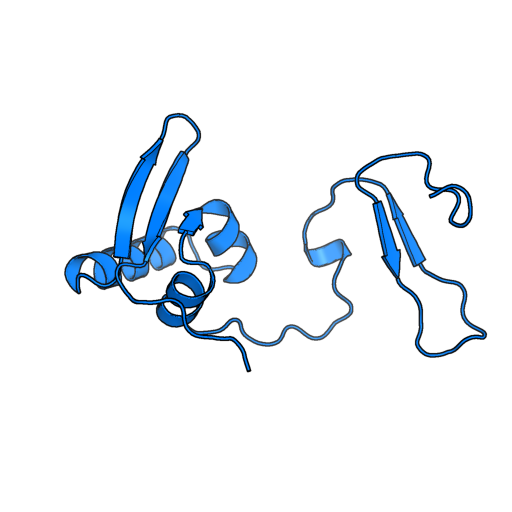1.00 97.81 80 ALA A N 1
ATOM 667 C CA . ALA A 1 80 ? -9.517 -0.171 11.317 1.00 97.81 80 ALA A CA 1
ATOM 668 C C . ALA A 1 80 ? -10.205 -0.416 12.673 1.00 97.81 80 ALA A C 1
ATOM 670 O O . ALA A 1 80 ? -10.180 0.456 13.540 1.00 97.81 80 ALA A O 1
ATOM 671 N N . ILE A 1 81 ? -10.752 -1.620 12.899 1.00 98.12 81 ILE A N 1
ATOM 672 C CA . ILE A 1 81 ? -11.340 -2.022 14.193 1.00 98.12 81 ILE A CA 1
ATOM 673 C C . ILE A 1 81 ? -10.283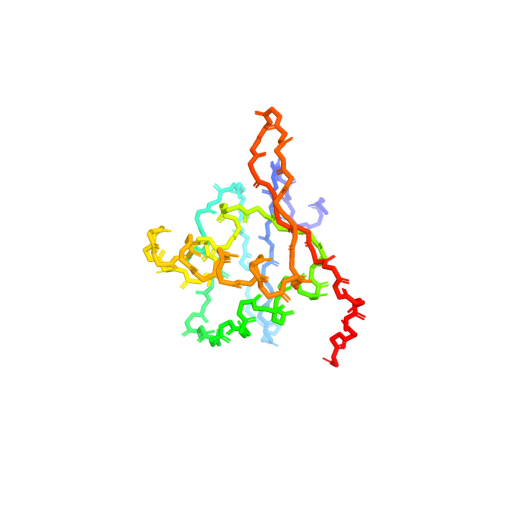 -1.980 15.305 1.00 98.12 81 ILE A C 1
ATOM 675 O O . ILE A 1 81 ? -10.569 -1.533 16.412 1.00 98.12 81 ILE A O 1
ATOM 679 N N . GLN A 1 82 ? -9.046 -2.376 14.996 1.00 98.06 82 GLN A N 1
ATOM 680 C CA . GLN A 1 82 ? -7.904 -2.294 15.912 1.00 98.06 82 GLN A CA 1
ATOM 681 C C . GLN A 1 82 ? -7.363 -0.866 16.116 1.00 98.06 82 GLN A C 1
ATOM 683 O O . GLN A 1 82 ? -6.346 -0.705 16.785 1.00 98.06 82 GLN A O 1
ATOM 688 N N . GLN A 1 83 ? -7.999 0.165 15.544 1.00 97.69 83 GLN A N 1
ATOM 689 C CA . GLN A 1 83 ? -7.566 1.568 15.618 1.00 97.69 83 GLN A CA 1
ATOM 690 C C . GLN A 1 83 ? -6.142 1.816 15.094 1.00 97.69 83 GLN A C 1
ATOM 692 O O . GLN A 1 83 ? -5.487 2.777 15.490 1.00 97.69 83 GLN A O 1
ATOM 697 N N . LYS A 1 84 ? -5.660 0.977 14.172 1.00 98.06 84 LYS A N 1
ATOM 698 C CA . LYS A 1 84 ? -4.332 1.144 13.562 1.00 98.06 84 LYS A CA 1
ATOM 699 C C . LYS A 1 84 ? -4.360 2.032 12.327 1.00 98.06 84 LYS A C 1
ATOM 701 O O . LYS A 1 84 ? -3.358 2.664 12.002 1.00 98.06 84 LYS A O 1
ATOM 706 N N . ILE A 1 85 ? -5.508 2.086 11.654 1.00 98.38 85 ILE A N 1
ATOM 707 C CA . ILE A 1 85 ? -5.724 2.881 10.445 1.00 98.38 85 ILE A CA 1
ATOM 708 C C . ILE A 1 85 ? -7.083 3.587 10.485 1.00 98.38 85 ILE A C 1
ATOM 710 O O . ILE A 1 85 ? -7.966 3.230 11.268 1.00 98.38 85 ILE A O 1
ATOM 714 N N . GLU A 1 86 ? -7.258 4.569 9.612 1.00 97.75 86 GLU A N 1
ATOM 715 C CA . GLU A 1 86 ? -8.501 5.301 9.385 1.00 97.75 86 GLU A CA 1
ATOM 716 C C . GLU A 1 86 ? -8.824 5.338 7.893 1.00 97.75 86 GLU A C 1
ATOM 718 O O . GLU A 1 86 ? -7.941 5.604 7.080 1.00 97.75 86 GLU A O 1
ATOM 723 N N . LYS A 1 87 ? -10.086 5.080 7.534 1.00 96.44 87 LYS A N 1
ATOM 724 C CA . LYS A 1 87 ? -10.553 5.221 6.153 1.00 96.44 87 LYS A CA 1
ATOM 725 C C . LYS A 1 87 ? -10.971 6.668 5.902 1.00 96.44 87 LYS A C 1
ATOM 727 O O . LYS A 1 87 ? -11.864 7.168 6.583 1.00 96.44 87 LYS A O 1
ATOM 732 N N . LEU A 1 88 ? -10.379 7.294 4.894 1.00 95.00 88 LEU A N 1
ATOM 733 C CA . LEU A 1 88 ? -10.715 8.631 4.418 1.00 95.00 88 LEU A CA 1
ATOM 734 C C . LEU A 1 88 ? -11.397 8.510 3.054 1.00 95.00 88 LEU A C 1
ATOM 736 O O . LEU A 1 88 ? -10.897 7.815 2.171 1.00 95.00 88 LEU A O 1
ATOM 740 N N . LYS A 1 89 ? -12.544 9.168 2.887 1.00 91.50 89 LYS A N 1
ATOM 741 C CA . LYS A 1 89 ? -13.281 9.190 1.619 1.00 91.50 89 LYS A CA 1
ATOM 742 C C . LYS A 1 89 ? -13.022 10.505 0.902 1.00 91.50 89 LYS A C 1
ATOM 744 O O . LYS A 1 89 ? -13.300 11.560 1.472 1.00 91.50 89 LYS A O 1
ATOM 749 N N . TYR A 1 90 ? -12.560 10.430 -0.338 1.00 87.69 90 TYR A N 1
ATOM 750 C CA . TYR A 1 90 ? -12.396 11.575 -1.227 1.00 87.69 90 TYR A CA 1
ATOM 751 C C . TYR A 1 90 ? -13.168 11.342 -2.534 1.00 87.69 90 TYR A C 1
ATOM 753 O O . TYR A 1 90 ? -13.516 10.199 -2.834 1.00 87.69 90 TYR A O 1
ATOM 761 N N . PRO A 1 91 ? -13.452 12.400 -3.317 1.00 87.69 91 PRO A N 1
ATOM 762 C CA . PRO A 1 91 ? -14.095 12.257 -4.626 1.00 87.69 91 PRO A CA 1
ATOM 763 C C . PRO A 1 91 ? -13.338 11.308 -5.563 1.00 87.69 91 PRO A C 1
ATOM 765 O O . PRO A 1 91 ? -13.960 10.531 -6.279 1.00 87.69 91 PRO A O 1
ATOM 768 N N . ASP A 1 92 ? -12.007 11.329 -5.482 1.00 83.56 92 ASP A N 1
ATOM 769 C CA . ASP A 1 92 ? -11.115 10.581 -6.372 1.00 83.56 92 ASP A CA 1
ATOM 770 C C . ASP A 1 92 ? -10.799 9.164 -5.865 1.00 83.56 92 ASP A C 1
ATOM 772 O O . ASP A 1 92 ? -10.061 8.423 -6.509 1.00 83.56 92 ASP A O 1
ATOM 776 N N . GLY A 1 93 ? -11.342 8.766 -4.707 1.00 85.62 93 GLY A N 1
ATOM 777 C CA . GLY A 1 93 ? -11.182 7.411 -4.189 1.00 85.62 93 GLY A CA 1
ATOM 778 C C . GLY A 1 93 ? -11.163 7.291 -2.668 1.00 85.62 93 GLY A C 1
ATOM 779 O O . GLY A 1 93 ? -11.212 8.263 -1.909 1.00 85.62 93 GLY A O 1
ATOM 780 N N . ASP A 1 94 ? -11.085 6.039 -2.224 1.00 90.94 94 ASP A N 1
ATOM 781 C CA . ASP A 1 94 ? -10.908 5.682 -0.824 1.00 90.94 94 ASP A CA 1
ATOM 782 C C . ASP A 1 94 ? -9.416 5.603 -0.474 1.00 90.94 94 ASP A C 1
ATOM 784 O O . ASP A 1 94 ? -8.628 4.955 -1.169 1.00 90.94 94 ASP A O 1
ATOM 788 N N . PHE A 1 95 ? -9.055 6.209 0.655 1.00 95.62 95 PHE A N 1
ATOM 789 C CA . PHE A 1 95 ? -7.701 6.207 1.195 1.00 95.62 95 PHE A CA 1
ATOM 790 C C . PHE A 1 95 ? -7.685 5.599 2.596 1.00 95.62 95 PHE A C 1
ATOM 792 O O . PHE A 1 95 ? 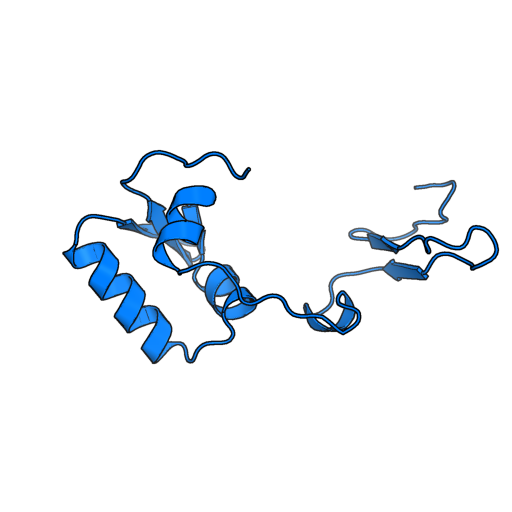-8.657 5.702 3.352 1.00 95.62 95 PHE A O 1
ATOM 799 N N . TRP A 1 96 ? -6.554 5.011 2.979 1.00 97.69 96 TRP A N 1
ATOM 800 C CA . TRP A 1 96 ? -6.323 4.514 4.333 1.00 97.69 96 TRP A CA 1
ATOM 801 C C . TRP A 1 96 ? -5.099 5.185 4.934 1.00 97.69 96 TRP A C 1
ATOM 803 O O . TRP A 1 96 ? -3.987 5.054 4.428 1.00 97.69 96 TRP A O 1
ATOM 813 N N . LYS A 1 97 ? -5.318 5.905 6.034 1.00 97.75 97 LYS A N 1
ATOM 814 C CA . LYS A 1 97 ? -4.282 6.621 6.774 1.00 97.75 97 LYS A CA 1
ATOM 815 C C . LYS A 1 97 ? -3.836 5.811 7.986 1.00 97.75 97 LYS A C 1
ATOM 817 O O . LYS A 1 97 ? -4.676 5.330 8.745 1.00 97.75 97 LYS A O 1
ATOM 822 N N . SER A 1 98 ? -2.531 5.692 8.208 1.00 97.81 98 SER A N 1
ATOM 823 C CA . SER A 1 98 ? -1.981 5.125 9.443 1.00 97.81 98 SER A CA 1
ATOM 824 C C . SER A 1 98 ? -2.290 6.029 10.640 1.00 97.81 98 SER A C 1
ATOM 826 O O . SER A 1 98 ? -2.066 7.238 10.588 1.00 97.81 98 SER A O 1
ATOM 828 N N . LYS A 1 99 ? -2.746 5.439 11.750 1.00 97.44 99 LYS A N 1
ATOM 829 C CA . LYS A 1 99 ? -2.814 6.103 13.067 1.00 97.44 99 LYS A CA 1
ATOM 830 C C . LYS A 1 99 ? -1.528 5.926 13.879 1.00 97.44 99 LYS A C 1
ATOM 832 O O . LYS A 1 99 ? -1.365 6.534 14.932 1.00 97.44 99 LYS A O 1
ATOM 837 N N . MET A 1 100 ? -0.620 5.082 13.399 1.00 95.75 100 MET A N 1
ATOM 838 C CA . MET A 1 100 ? 0.654 4.777 14.042 1.00 95.75 100 MET A CA 1
ATOM 839 C C . MET A 1 100 ? 1.778 5.645 13.458 1.00 95.75 100 MET A C 1
ATOM 841 O O . MET A 1 100 ? 1.750 5.941 12.257 1.00 95.75 100 MET A O 1
ATOM 845 N N . PRO A 1 101 ? 2.800 6.007 14.259 1.00 92.62 101 PRO A N 1
ATOM 846 C CA . PRO A 1 101 ? 3.917 6.824 13.796 1.00 92.62 101 PRO A CA 1
ATOM 847 C C . PRO A 1 101 ? 4.711 6.119 12.692 1.00 92.62 101 PRO A C 1
ATOM 849 O O . PRO A 1 101 ? 4.833 4.890 12.687 1.00 92.62 101 PRO A O 1
ATOM 852 N N . LYS A 1 102 ? 5.269 6.909 11.769 1.00 91.44 102 LYS A N 1
ATOM 853 C CA . LYS A 1 102 ? 6.056 6.404 10.640 1.00 91.44 102 LYS A CA 1
ATOM 854 C C . LYS A 1 102 ? 7.296 5.665 11.139 1.00 91.44 102 LYS A C 1
ATOM 856 O O . LYS A 1 102 ? 8.111 6.228 11.870 1.00 91.44 102 LYS A O 1
ATOM 861 N N . ILE A 1 103 ? 7.447 4.409 10.726 1.00 88.44 103 ILE A N 1
ATOM 862 C CA . ILE A 1 103 ? 8.665 3.632 10.978 1.00 88.44 103 ILE A CA 1
ATOM 863 C C . ILE A 1 103 ? 9.690 4.010 9.907 1.00 88.44 103 ILE A C 1
ATOM 865 O O . ILE A 1 103 ? 9.354 4.070 8.725 1.00 88.44 103 ILE A O 1
ATOM 869 N N . LYS A 1 104 ? 10.942 4.253 10.307 1.00 74.88 104 LYS A N 1
ATOM 870 C CA . LYS A 1 104 ? 12.052 4.406 9.358 1.00 74.88 104 LYS A CA 1
ATOM 871 C C . LYS A 1 104 ? 12.342 3.046 8.718 1.00 74.88 104 LYS A C 1
ATOM 873 O O . LYS A 1 104 ? 12.607 2.088 9.443 1.00 74.88 104 LYS A O 1
ATOM 878 N N . SER A 1 105 ? 12.284 2.955 7.390 1.00 61.41 105 SER A N 1
ATOM 879 C CA . SER A 1 105 ? 12.867 1.816 6.676 1.00 61.41 105 SER A CA 1
ATOM 880 C C . SER A 1 105 ? 14.366 1.789 6.982 1.00 61.41 105 SER A C 1
ATOM 882 O O . SER A 1 105 ? 15.023 2.825 6.867 1.00 61.41 105 SER A O 1
ATOM 884 N N . LYS A 1 106 ? 14.865 0.649 7.471 1.00 51.12 106 LYS A N 1
ATOM 885 C CA . LYS A 1 106 ? 16.307 0.394 7.554 1.00 51.12 106 LYS A CA 1
ATOM 886 C C . LYS A 1 106 ? 16.867 0.171 6.161 1.00 51.12 106 LYS A C 1
ATOM 888 O O . LYS A 1 106 ? 16.105 -0.381 5.337 1.00 51.12 106 LYS A O 1
#

Secondary structure (DSSP, 8-state):
-GGGT--SSSEEEE--SSTTSPPEEEES---GGGG--S--PPPPPHHHHHHHHSEEEHHHHHHHH---HHHHHHHHHHHHHTTSEEEEEETTEEEEEESSPPPPP-

pLDDT: mean 87.09, std 11.03, range [51.12, 98.5]

Nearest PDB structures (foldseek):
  6ghb-assembly2_D  TM=9.018E-01  e=1.005E-07  Geobacillus kaustophilus HTA426
  6ghb-assembly1_B  TM=9.008E-01  e=1.306E-07  Geobacillus kaustophilus HTA426
  6gho-assembly1_B  TM=9.072E-01  e=2.687E-07  Geobacillus kaustophilus HTA426
  4v5o-assembly2_B8  TM=5.464E-01  e=1.245E-01  Tetrahymena thermophila
  2lkp-assembly1_B  TM=6.580E-01  e=6.003E-01  Mycobacterium tuberculosis H37Rv

Organism: Staphylococcus aureus (NCBI:txid1280)

Radius of gyration: 17.93 Å; Cα contacts (8 Å, |Δi|>4): 110; chains: 1; bounding box: 44×27×42 Å